Protein AF-A0A167L438-F1 (afdb_monomer_lite)

Radius of gyration: 15.55 Å; chains: 1; bounding box: 36×27×47 Å

Foldseek 3Di:
DAAEAELDPDQDDVVVVVVDDQVRYKYKAWADPPQQFDNCSPVVCVVVVPQKGKIWIFTDDNDGPPGDTPDIDIDGGQPQDADDPPDPDDRDRDDPPPPDDD

Structure (mmCIF, N/CA/C/O backbone):
data_AF-A0A167L438-F1
#
_entry.id   AF-A0A167L438-F1
#
loop_
_atom_site.group_PDB
_atom_site.id
_atom_site.type_symbol
_atom_site.label_atom_id
_atom_site.label_alt_id
_atom_site.label_comp_id
_atom_site.label_asym_id
_atom_site.label_entity_id
_atom_site.label_seq_id
_atom_site.pdbx_PDB_ins_code
_atom_site.Cartn_x
_atom_site.Cartn_y
_atom_site.Cartn_z
_atom_site.occupancy
_atom_site.B_iso_or_equiv
_atom_site.auth_seq_id
_atom_site.auth_comp_id
_atom_site.auth_asym_id
_atom_site.auth_atom_id
_atom_site.pdbx_PDB_model_num
ATOM 1 N N . ASN A 1 1 ? 0.322 -10.289 -18.299 1.00 82.44 1 ASN A N 1
ATOM 2 C CA . ASN A 1 1 ? 0.735 -10.649 -16.927 1.00 82.44 1 ASN A CA 1
ATOM 3 C C . ASN A 1 1 ? 0.575 -9.444 -16.017 1.00 82.44 1 ASN A C 1
ATOM 5 O O . ASN A 1 1 ? 0.845 -8.339 -16.468 1.00 82.44 1 ASN A O 1
ATOM 9 N N . LEU A 1 2 ? 0.089 -9.648 -14.794 1.00 91.44 2 LEU A N 1
ATOM 10 C CA . LEU A 1 2 ? -0.130 -8.620 -13.770 1.00 91.44 2 LEU A CA 1
ATOM 11 C C . LEU A 1 2 ? 0.746 -8.966 -12.559 1.00 91.44 2 LEU A C 1
ATOM 13 O O . LEU A 1 2 ? 0.796 -10.132 -12.174 1.00 91.44 2 LEU A O 1
ATOM 17 N N . LEU A 1 3 ? 1.430 -7.977 -11.989 1.00 93.00 3 LEU A N 1
ATOM 18 C CA . LEU A 1 3 ? 2.156 -8.101 -10.730 1.00 93.00 3 LEU A CA 1
ATOM 19 C C . LEU A 1 3 ? 1.285 -7.529 -9.612 1.00 93.00 3 LEU A C 1
ATOM 21 O O . LEU A 1 3 ? 0.943 -6.349 -9.653 1.00 93.00 3 LEU A O 1
ATOM 25 N N . VAL A 1 4 ? 0.941 -8.354 -8.625 1.00 91.50 4 VAL A N 1
ATOM 26 C CA . VAL A 1 4 ? 0.202 -7.932 -7.428 1.00 91.50 4 VAL A CA 1
ATOM 27 C C . VAL A 1 4 ? 1.056 -8.222 -6.204 1.00 91.50 4 VAL A C 1
ATOM 29 O O . VAL A 1 4 ? 1.561 -9.331 -6.038 1.00 91.50 4 VAL A O 1
ATOM 32 N N . VAL A 1 5 ? 1.219 -7.211 -5.361 1.00 89.69 5 VAL A N 1
ATOM 33 C CA . VAL A 1 5 ? 1.997 -7.247 -4.126 1.00 89.69 5 VAL A CA 1
ATOM 34 C C . VAL A 1 5 ? 1.041 -6.991 -2.970 1.00 89.69 5 VAL A C 1
ATOM 36 O O . VAL A 1 5 ? 0.245 -6.061 -3.023 1.00 89.69 5 VAL A O 1
ATOM 39 N N . ALA A 1 6 ? 1.087 -7.821 -1.935 1.00 86.62 6 ALA A N 1
ATOM 40 C CA . ALA A 1 6 ? 0.281 -7.645 -0.732 1.00 86.62 6 ALA A CA 1
ATOM 41 C C . ALA A 1 6 ? 1.106 -8.102 0.470 1.00 86.62 6 ALA A C 1
ATOM 43 O O . ALA A 1 6 ? 1.590 -9.234 0.483 1.00 86.62 6 ALA A O 1
ATOM 44 N N . SER A 1 7 ? 1.308 -7.214 1.448 1.00 75.88 7 SER A N 1
ATOM 45 C CA . SER A 1 7 ? 2.093 -7.501 2.662 1.00 75.88 7 SER A CA 1
ATOM 46 C C . SER A 1 7 ? 3.464 -8.140 2.378 1.00 75.88 7 SER A C 1
ATOM 48 O O . SER A 1 7 ? 3.909 -9.050 3.078 1.00 75.88 7 SER A O 1
ATOM 50 N N . PHE A 1 8 ? 4.150 -7.668 1.334 1.00 78.81 8 PHE A N 1
ATOM 51 C CA . PHE A 1 8 ? 5.460 -8.180 0.950 1.00 78.81 8 PHE A CA 1
ATOM 52 C C . PHE A 1 8 ? 6.558 -7.382 1.656 1.00 78.81 8 PHE A C 1
ATOM 54 O O . PHE A 1 8 ? 6.890 -6.268 1.264 1.00 78.81 8 PHE A O 1
ATOM 61 N N . GLY A 1 9 ? 7.135 -7.950 2.715 1.00 73.31 9 GLY A N 1
ATOM 62 C CA . GLY A 1 9 ? 8.123 -7.277 3.571 1.00 73.31 9 GLY A CA 1
ATOM 63 C C . GLY A 1 9 ? 9.516 -7.076 2.958 1.00 73.31 9 GLY A C 1
ATOM 64 O O . GLY A 1 9 ? 10.488 -6.955 3.699 1.00 73.31 9 GLY A O 1
ATOM 65 N N . LYS A 1 10 ? 9.657 -7.104 1.628 1.00 79.88 10 LYS A N 1
ATOM 66 C CA . LYS A 1 10 ? 10.936 -6.932 0.925 1.00 79.88 10 LYS A CA 1
ATOM 67 C C . LYS A 1 10 ? 10.774 -5.973 -0.247 1.00 79.88 10 LYS A C 1
ATOM 69 O O . LYS A 1 10 ? 9.739 -5.946 -0.902 1.00 79.88 10 LYS A O 1
ATOM 74 N N . ILE A 1 11 ? 11.832 -5.229 -0.553 1.00 83.56 11 ILE A N 1
ATOM 75 C CA . ILE A 1 11 ? 11.884 -4.418 -1.772 1.00 83.56 11 ILE A CA 1
ATOM 76 C C . ILE A 1 11 ? 11.971 -5.363 -2.975 1.00 83.56 11 ILE A C 1
ATOM 78 O O . ILE A 1 11 ? 12.786 -6.288 -2.991 1.00 83.56 11 ILE A O 1
ATOM 82 N N . LEU A 1 12 ? 11.120 -5.143 -3.978 1.00 86.19 12 LEU A N 1
ATOM 83 C CA . LEU A 1 12 ? 11.146 -5.929 -5.206 1.00 86.19 12 LEU A CA 1
ATOM 84 C C . LEU A 1 12 ? 12.385 -5.578 -6.044 1.00 86.19 12 LEU A C 1
ATOM 86 O O . LEU A 1 12 ? 12.646 -4.394 -6.266 1.00 86.19 12 LEU A O 1
ATOM 90 N N . PRO A 1 13 ? 13.135 -6.575 -6.552 1.00 89.25 13 PRO A N 1
ATOM 91 C CA . PRO A 1 13 ? 14.264 -6.314 -7.435 1.00 89.25 13 PRO A CA 1
ATOM 92 C C . PRO A 1 13 ? 13.818 -5.571 -8.706 1.00 89.25 13 PRO A C 1
ATOM 94 O O . PRO A 1 13 ? 12.816 -5.972 -9.308 1.00 89.25 13 PRO A O 1
ATOM 97 N N . PRO A 1 14 ? 14.573 -4.566 -9.188 1.00 88.56 14 PRO A N 1
ATOM 98 C CA . PRO A 1 14 ? 14.246 -3.850 -10.424 1.00 88.56 14 PRO A CA 1
ATOM 99 C C . PRO A 1 14 ? 14.038 -4.787 -11.620 1.00 88.56 14 PRO A C 1
ATOM 101 O O . PRO A 1 14 ? 13.027 -4.698 -12.304 1.00 88.56 14 PRO A O 1
ATOM 104 N N . ALA A 1 15 ? 14.898 -5.801 -11.766 1.00 91.31 15 ALA A N 1
ATOM 105 C CA . ALA A 1 15 ? 14.804 -6.794 -12.837 1.00 91.31 15 ALA A CA 1
ATOM 106 C C . ALA A 1 15 ? 13.500 -7.618 -12.834 1.00 91.31 15 ALA A C 1
ATOM 108 O O . ALA A 1 15 ? 13.158 -8.226 -13.848 1.00 91.31 15 ALA A O 1
ATOM 109 N N . LEU A 1 16 ? 12.786 -7.688 -11.704 1.00 89.75 16 LEU A N 1
ATOM 110 C CA . LEU A 1 16 ? 11.446 -8.270 -11.641 1.00 89.75 16 LEU A CA 1
ATOM 111 C C . LEU A 1 16 ? 10.391 -7.243 -12.060 1.00 89.75 16 LEU A C 1
ATOM 113 O O . LEU A 1 16 ? 9.508 -7.582 -12.842 1.00 89.75 16 LEU A O 1
ATOM 117 N N . LEU A 1 17 ? 10.491 -6.005 -11.564 1.00 89.00 17 LEU A N 1
ATOM 118 C CA . LEU A 1 17 ? 9.572 -4.914 -11.904 1.00 89.00 17 LEU A CA 1
ATOM 119 C C . LEU A 1 17 ? 9.583 -4.595 -13.402 1.00 89.00 17 LEU A C 1
ATOM 121 O O . LEU A 1 17 ? 8.521 -4.336 -13.962 1.00 89.00 17 LEU A O 1
ATOM 125 N N . ASP A 1 18 ? 10.747 -4.676 -14.045 1.00 90.62 18 ASP A N 1
ATOM 126 C CA . ASP A 1 18 ? 10.936 -4.385 -15.471 1.00 90.62 18 ASP A CA 1
ATOM 127 C C . ASP A 1 18 ? 10.265 -5.422 -16.388 1.00 90.62 18 ASP A C 1
ATOM 129 O O . ASP A 1 18 ? 10.034 -5.163 -17.567 1.00 90.62 18 ASP A O 1
ATOM 133 N N . ARG A 1 19 ? 9.876 -6.590 -15.853 1.00 94.12 19 ARG A N 1
ATOM 134 C CA . ARG A 1 19 ? 9.106 -7.602 -16.601 1.00 94.12 19 ARG A CA 1
ATOM 135 C C . ARG A 1 19 ? 7.634 -7.228 -16.774 1.00 94.12 19 ARG A C 1
ATOM 137 O O . ARG A 1 19 ? 6.913 -7.916 -17.498 1.00 94.12 19 ARG A O 1
ATOM 144 N N . PHE A 1 20 ? 7.166 -6.184 -16.092 1.00 93.56 20 PHE A N 1
ATOM 145 C CA . PHE A 1 20 ? 5.771 -5.763 -16.086 1.00 93.56 20 PHE A CA 1
ATOM 146 C C . PHE A 1 20 ? 5.672 -4.281 -16.442 1.00 93.56 20 PHE A C 1
ATOM 148 O O . PHE A 1 20 ? 6.369 -3.441 -15.876 1.00 93.56 20 PHE A O 1
ATOM 155 N N . ALA A 1 21 ? 4.758 -3.946 -17.355 1.00 92.25 21 ALA A N 1
ATOM 156 C CA . ALA A 1 21 ? 4.456 -2.552 -17.665 1.00 92.25 21 ALA A CA 1
ATOM 157 C C . ALA A 1 21 ? 4.002 -1.798 -16.394 1.00 92.25 21 ALA A C 1
ATOM 159 O O . ALA A 1 21 ? 3.334 -2.409 -15.556 1.00 92.25 21 ALA A O 1
ATOM 160 N N . PRO A 1 22 ? 4.310 -0.493 -16.238 1.00 88.56 22 PRO A N 1
ATOM 161 C CA . PRO A 1 22 ? 3.970 0.274 -15.035 1.00 88.56 22 PRO A CA 1
ATOM 162 C C . PRO A 1 22 ? 2.497 0.189 -14.616 1.00 88.56 22 PRO A C 1
ATOM 164 O O . PRO A 1 22 ? 2.202 -0.021 -13.444 1.00 88.56 22 PRO A O 1
ATOM 167 N N . ASN A 1 23 ? 1.577 0.212 -15.584 1.00 91.62 23 ASN A N 1
ATOM 168 C CA . ASN A 1 23 ? 0.133 0.042 -15.383 1.00 91.62 23 ASN A CA 1
ATOM 169 C C . ASN A 1 23 ? -0.308 -1.418 -15.131 1.00 91.62 23 ASN A C 1
ATOM 171 O O . ASN A 1 23 ? -1.488 -1.746 -15.224 1.00 91.62 23 ASN A O 1
ATOM 175 N N . ARG A 1 24 ? 0.627 -2.331 -14.866 1.00 93.44 24 ARG A N 1
ATOM 176 C CA . ARG A 1 24 ? 0.364 -3.739 -14.531 1.00 93.44 24 ARG A CA 1
ATOM 177 C C . ARG A 1 24 ? 1.087 -4.158 -13.256 1.00 93.44 24 ARG A C 1
ATOM 179 O O . ARG A 1 24 ? 1.395 -5.340 -13.094 1.00 93.44 24 ARG A O 1
ATOM 186 N N . ARG A 1 25 ? 1.373 -3.209 -12.365 1.00 93.88 25 ARG A N 1
ATOM 187 C CA . ARG A 1 25 ? 2.011 -3.461 -11.071 1.00 93.88 25 ARG A CA 1
ATOM 188 C C . ARG A 1 25 ? 1.194 -2.794 -9.974 1.00 93.88 25 ARG A C 1
ATOM 190 O O . ARG A 1 25 ? 1.115 -1.571 -9.941 1.00 93.88 25 ARG A O 1
ATOM 197 N N . LEU A 1 26 ? 0.613 -3.597 -9.092 1.00 93.62 26 LEU A N 1
ATOM 198 C CA . LEU A 1 26 ? -0.270 -3.146 -8.021 1.00 93.62 26 LEU A CA 1
ATOM 199 C C . LEU A 1 26 ? 0.266 -3.564 -6.657 1.00 93.62 26 LEU A C 1
ATOM 201 O O . LEU A 1 26 ? 0.749 -4.685 -6.500 1.00 93.62 26 LEU A O 1
ATOM 205 N N . ASN A 1 27 ? 0.139 -2.679 -5.676 1.00 92.00 27 ASN A N 1
ATOM 206 C CA . ASN A 1 27 ? 0.358 -2.967 -4.268 1.00 92.00 27 ASN A CA 1
ATOM 207 C C . ASN A 1 27 ? -0.945 -2.763 -3.489 1.00 92.00 27 ASN A C 1
ATOM 209 O O . ASN A 1 27 ? -1.632 -1.755 -3.660 1.00 92.00 27 ASN A O 1
ATOM 213 N N . VAL A 1 28 ? -1.266 -3.728 -2.633 1.00 91.06 28 VAL A N 1
ATOM 214 C CA . VAL A 1 28 ? -2.365 -3.664 -1.673 1.00 91.06 28 VAL A CA 1
ATOM 215 C C . VAL A 1 28 ? -1.797 -3.129 -0.366 1.00 91.06 28 VAL A C 1
ATOM 217 O O . VAL A 1 28 ? -1.068 -3.831 0.338 1.00 91.06 28 VAL A O 1
ATOM 220 N N . HIS A 1 29 ? -2.133 -1.885 -0.045 1.00 90.00 29 HIS A N 1
ATOM 221 C CA . HIS A 1 29 ? -1.685 -1.214 1.166 1.00 90.00 29 HIS A CA 1
ATOM 222 C C . HIS A 1 29 ? -2.806 -1.207 2.216 1.00 90.00 29 HIS A C 1
ATOM 224 O O . HIS A 1 29 ? -3.873 -0.652 1.942 1.00 90.00 29 HIS A O 1
ATOM 230 N N . PRO A 1 30 ? -2.623 -1.806 3.409 1.00 88.56 30 PRO A N 1
ATOM 231 C CA . PRO A 1 30 ? -3.681 -1.930 4.413 1.00 88.56 30 PRO A CA 1
ATOM 232 C C . PRO A 1 30 ? -3.874 -0.658 5.261 1.00 88.56 30 PRO A C 1
ATOM 234 O O . PRO A 1 30 ? -3.894 -0.708 6.491 1.00 88.56 30 PRO A O 1
ATOM 237 N N . SER A 1 31 ? -4.008 0.491 4.596 1.00 88.62 31 SER A N 1
ATOM 238 C CA . SER A 1 31 ? -4.514 1.737 5.175 1.00 88.62 31 SER A CA 1
ATOM 239 C C . SER A 1 31 ? -5.183 2.614 4.115 1.00 88.62 31 SER A C 1
ATOM 241 O O . SER A 1 31 ? -5.031 2.395 2.913 1.00 88.62 31 SER A O 1
ATOM 243 N N . LEU A 1 32 ? -5.905 3.644 4.566 1.00 90.88 32 LEU A N 1
ATOM 244 C CA . LEU A 1 32 ? -6.446 4.700 3.711 1.00 90.88 32 LEU A CA 1
ATOM 245 C C . LEU A 1 32 ? -5.365 5.741 3.406 1.00 90.88 32 LEU A C 1
ATOM 247 O O . LEU A 1 32 ? -5.257 6.757 4.085 1.00 90.88 32 LEU A O 1
ATOM 251 N N . LEU A 1 33 ? -4.553 5.502 2.379 1.00 91.00 33 LEU A N 1
ATOM 252 C CA . LEU A 1 33 ? -3.517 6.455 1.978 1.00 91.00 33 LEU A CA 1
ATOM 253 C C . LEU A 1 33 ? -4.084 7.870 1.725 1.00 91.00 33 LEU A C 1
ATOM 255 O O . LEU A 1 33 ? -5.182 7.993 1.185 1.00 91.00 33 LEU A O 1
ATOM 259 N N . PRO A 1 34 ? -3.348 8.942 2.086 1.00 91.75 34 PRO A N 1
ATOM 260 C CA . PRO A 1 34 ? -1.964 8.950 2.573 1.00 91.75 34 PRO A CA 1
ATOM 261 C C . PRO A 1 34 ? -1.783 8.596 4.062 1.00 91.75 34 PRO A C 1
ATOM 263 O O . PRO A 1 34 ? -0.642 8.596 4.527 1.00 91.75 34 PRO A O 1
ATOM 266 N N . HIS A 1 35 ? -2.855 8.291 4.804 1.00 89.12 35 HIS A N 1
ATOM 267 C CA . HIS A 1 35 ? -2.782 7.895 6.216 1.00 89.12 35 HIS A CA 1
ATOM 268 C C . HIS A 1 35 ? -1.992 6.589 6.378 1.00 89.12 35 HIS A C 1
ATOM 270 O O . HIS A 1 35 ? -2.195 5.643 5.619 1.00 89.12 35 HIS A O 1
ATOM 276 N N . LEU A 1 36 ? -1.098 6.527 7.369 1.00 87.69 36 LEU A N 1
ATOM 277 C CA . LEU A 1 36 ? -0.313 5.335 7.743 1.00 87.69 36 LEU A CA 1
ATOM 278 C C . LEU A 1 36 ? 0.445 4.656 6.580 1.00 87.69 36 LEU A C 1
ATOM 280 O O . LEU A 1 36 ? 0.269 3.468 6.314 1.00 87.69 36 LEU A O 1
ATOM 284 N N . ARG A 1 37 ? 1.315 5.388 5.873 1.00 88.06 37 ARG A N 1
ATOM 285 C CA . ARG A 1 37 ? 2.275 4.774 4.929 1.00 88.06 37 ARG A CA 1
ATOM 286 C C . ARG A 1 37 ? 3.312 3.913 5.656 1.00 88.06 37 ARG A C 1
ATOM 288 O O . ARG A 1 37 ? 3.642 4.175 6.812 1.00 88.06 37 ARG A O 1
ATOM 295 N N . GLY A 1 38 ? 3.906 2.963 4.938 1.00 85.06 38 GLY A N 1
ATOM 296 C CA . GLY A 1 38 ? 5.040 2.188 5.421 1.00 85.06 38 GLY A CA 1
ATOM 297 C C . GLY A 1 38 ? 4.673 0.774 5.876 1.00 85.06 38 GLY A C 1
ATOM 298 O O . GLY A 1 38 ? 3.600 0.265 5.570 1.00 85.06 38 GLY A O 1
ATOM 299 N N . PRO A 1 39 ? 5.578 0.100 6.600 1.00 83.12 39 PRO A N 1
ATOM 300 C CA . PRO A 1 39 ? 5.573 -1.360 6.697 1.00 83.12 39 PRO A CA 1
ATOM 301 C C . PRO A 1 39 ? 4.535 -1.947 7.664 1.00 83.12 39 PRO A C 1
ATOM 303 O O . PRO A 1 39 ? 4.256 -3.142 7.586 1.00 83.12 39 PRO A O 1
ATOM 306 N N . SER A 1 40 ? 3.978 -1.138 8.572 1.00 86.56 40 SER A N 1
ATOM 307 C CA . SER A 1 40 ? 3.171 -1.628 9.702 1.00 86.56 40 SER A CA 1
ATOM 308 C C . SER A 1 40 ? 1.867 -0.842 9.933 1.00 86.56 40 SER A C 1
ATOM 310 O O . SER A 1 40 ? 1.568 -0.493 11.077 1.00 86.56 40 SER A O 1
ATOM 312 N N . PRO A 1 41 ? 1.066 -0.542 8.891 1.00 87.81 41 PRO A N 1
ATOM 313 C CA . PRO A 1 41 ? -0.104 0.331 9.017 1.00 87.81 41 PRO A CA 1
ATOM 314 C C . PRO A 1 41 ? -1.143 -0.206 10.005 1.00 87.81 41 PRO A C 1
ATOM 316 O O . PRO A 1 41 ? -1.724 0.558 10.764 1.00 87.81 41 PRO A O 1
ATOM 319 N N . ILE A 1 42 ? -1.333 -1.525 10.052 1.00 84.69 42 ILE A N 1
ATOM 320 C CA . ILE A 1 42 ? -2.284 -2.176 10.959 1.00 84.69 42 ILE A CA 1
ATOM 321 C C . ILE A 1 42 ? -1.866 -1.987 12.420 1.00 84.69 42 ILE A C 1
ATOM 323 O O . ILE A 1 42 ? -2.678 -1.616 13.265 1.00 84.69 42 ILE A O 1
ATOM 327 N N . GLN A 1 43 ? -0.596 -2.248 12.726 1.00 85.56 43 GLN A N 1
ATOM 328 C CA . GLN A 1 43 ? -0.061 -2.118 14.077 1.00 85.56 43 GLN A CA 1
ATOM 329 C C . GLN A 1 43 ? -0.105 -0.659 14.528 1.00 85.56 43 GLN A C 1
ATOM 331 O O . GLN A 1 43 ? -0.477 -0.390 15.667 1.00 85.56 43 GLN A O 1
ATOM 336 N N . THR A 1 44 ? 0.224 0.276 13.633 1.00 87.75 44 THR A N 1
ATOM 337 C CA . THR A 1 44 ? 0.157 1.709 13.927 1.00 87.75 44 THR A CA 1
ATOM 338 C C . THR A 1 44 ? -1.280 2.180 14.144 1.00 87.75 44 THR A C 1
ATOM 340 O O . THR A 1 44 ? -1.518 2.896 15.110 1.00 87.75 44 THR A O 1
ATOM 343 N N . ALA A 1 45 ? -2.244 1.730 13.333 1.00 86.81 45 ALA A N 1
ATOM 344 C CA . ALA A 1 45 ? -3.663 2.038 13.529 1.00 86.81 45 ALA A CA 1
ATOM 345 C C . ALA A 1 45 ? -4.145 1.591 14.919 1.00 86.81 45 ALA A C 1
ATOM 347 O O . ALA A 1 45 ? -4.764 2.358 15.650 1.00 86.81 45 ALA A O 1
ATOM 348 N N . ILE A 1 46 ? -3.788 0.370 15.331 1.00 85.19 46 ILE A N 1
ATOM 349 C CA . ILE A 1 46 ? -4.138 -0.158 16.658 1.00 85.19 46 ILE A CA 1
ATOM 350 C C . ILE A 1 46 ? -3.467 0.636 17.775 1.00 85.19 46 ILE A C 1
ATOM 352 O O . ILE A 1 46 ? -4.115 0.951 18.769 1.00 85.19 46 ILE A O 1
ATOM 356 N N . TYR A 1 47 ? -2.181 0.955 17.620 1.00 86.31 47 TYR A N 1
ATOM 357 C CA . TYR A 1 47 ? -1.431 1.732 18.603 1.00 86.31 47 TYR A CA 1
ATOM 358 C C . TYR A 1 47 ? -2.021 3.135 18.798 1.00 86.31 47 TYR A C 1
ATOM 360 O O . TYR A 1 47 ? -2.126 3.604 19.928 1.00 86.31 47 TYR A O 1
ATOM 368 N N . ASN A 1 48 ? -2.457 3.773 17.711 1.00 89.00 48 ASN A N 1
ATOM 369 C CA . ASN A 1 48 ? -3.097 5.087 17.742 1.00 89.00 48 ASN A CA 1
ATOM 370 C C . ASN A 1 48 ? -4.541 5.045 18.268 1.00 89.00 48 ASN A C 1
ATOM 372 O O . ASN A 1 48 ? -5.104 6.091 18.584 1.00 89.00 48 ASN A O 1
ATOM 376 N N . GLY A 1 49 ? -5.144 3.856 18.368 1.00 84.88 49 GLY A N 1
ATOM 377 C CA . GLY A 1 49 ? -6.558 3.706 18.702 1.00 84.88 49 GLY A CA 1
ATOM 378 C C . GLY A 1 49 ? -7.490 4.103 17.554 1.00 84.88 49 GLY A C 1
ATOM 379 O O . GLY A 1 49 ? -8.625 4.506 17.808 1.00 84.88 49 GLY A O 1
ATOM 380 N N . ASP A 1 50 ? -7.027 3.996 16.304 1.00 85.19 50 ASP A N 1
ATOM 381 C CA . ASP A 1 50 ? -7.823 4.316 15.123 1.00 85.19 50 ASP A CA 1
ATOM 382 C C . ASP A 1 50 ? -9.074 3.424 15.084 1.00 85.19 50 ASP A C 1
ATOM 384 O O . ASP A 1 50 ? -9.014 2.193 15.156 1.00 85.19 50 ASP A O 1
ATOM 388 N N . THR A 1 51 ? -10.239 4.057 14.965 1.00 77.62 51 THR A N 1
ATOM 389 C CA . THR A 1 51 ? -11.541 3.371 14.902 1.00 77.62 51 THR A CA 1
ATOM 390 C C . THR A 1 51 ? -11.968 3.055 13.470 1.00 77.62 51 THR A C 1
ATOM 392 O O . THR A 1 51 ? -12.877 2.251 13.243 1.00 77.62 51 THR A O 1
ATOM 395 N N . GLU A 1 52 ? -11.271 3.647 12.503 1.00 78.88 52 GLU A N 1
ATOM 396 C CA . GLU A 1 52 ? -11.489 3.489 11.076 1.00 78.88 52 GLU A CA 1
ATOM 397 C C . GLU A 1 52 ? -10.222 2.945 10.424 1.00 78.88 52 GLU A C 1
ATOM 399 O O . GLU A 1 52 ? -9.117 3.414 10.688 1.00 78.88 52 GLU A O 1
ATOM 404 N N . ILE A 1 53 ? -10.388 1.965 9.542 1.00 83.62 53 ILE A N 1
ATOM 405 C CA . ILE A 1 53 ? -9.307 1.438 8.713 1.00 83.62 53 ILE A CA 1
ATOM 406 C C . ILE A 1 53 ? -9.777 1.365 7.268 1.00 83.62 53 ILE A C 1
ATOM 408 O O . ILE A 1 53 ? -10.941 1.587 6.942 1.00 83.62 53 ILE A O 1
ATOM 412 N N . GLY A 1 54 ? -8.867 1.038 6.369 1.00 88.12 54 GLY A N 1
ATOM 413 C CA . GLY A 1 54 ? -9.221 0.796 4.986 1.00 88.12 54 GLY A CA 1
ATOM 414 C C . GLY A 1 54 ? -8.091 0.134 4.241 1.00 88.12 54 GLY A C 1
ATOM 415 O O . GLY A 1 54 ? -7.057 -0.203 4.819 1.00 88.12 54 GLY A O 1
ATOM 416 N N . VAL A 1 55 ? -8.312 -0.056 2.953 1.00 90.44 55 VAL A N 1
ATOM 417 C CA . VAL A 1 55 ? -7.328 -0.616 2.038 1.00 90.44 55 VAL A CA 1
ATOM 418 C C . VAL A 1 55 ? -7.209 0.316 0.847 1.00 90.44 55 VAL A C 1
ATOM 420 O O . VAL A 1 55 ? -8.215 0.753 0.294 1.00 90.44 55 VAL A O 1
ATOM 423 N N . SER A 1 56 ? -5.978 0.587 0.437 1.00 92.69 56 SER A N 1
ATOM 424 C CA . SER A 1 56 ? -5.646 1.290 -0.794 1.00 92.69 56 SER A CA 1
ATOM 425 C C . SER A 1 56 ? -5.022 0.326 -1.794 1.00 92.69 56 SER A C 1
ATOM 427 O O . SER A 1 56 ? -4.116 -0.434 -1.455 1.00 92.69 56 SER A O 1
ATOM 429 N N . ILE A 1 57 ? -5.453 0.407 -3.048 1.00 94.38 57 ILE A N 1
ATOM 430 C CA . ILE A 1 57 ? -4.740 -0.165 -4.188 1.00 94.38 57 ILE A CA 1
ATOM 431 C C . ILE A 1 57 ? -3.910 0.947 -4.811 1.00 94.38 57 ILE A C 1
ATOM 433 O O . ILE A 1 57 ? -4.458 1.982 -5.194 1.00 94.38 57 ILE A O 1
ATOM 437 N N . ILE A 1 58 ? -2.602 0.735 -4.911 1.00 94.00 58 ILE A N 1
ATOM 438 C CA . ILE A 1 58 ? -1.678 1.700 -5.510 1.00 94.00 58 ILE A CA 1
ATOM 439 C C . ILE A 1 58 ? -0.823 1.072 -6.601 1.00 94.00 58 ILE A C 1
ATOM 441 O O . ILE A 1 58 ? -0.585 -0.136 -6.600 1.00 94.00 58 ILE A O 1
ATOM 445 N N . GLY A 1 59 ? -0.298 1.907 -7.492 1.00 93.25 59 GLY A N 1
ATOM 446 C CA . GLY A 1 59 ? 0.777 1.503 -8.394 1.00 93.25 59 GLY A CA 1
ATOM 447 C C . GLY A 1 59 ? 2.059 1.137 -7.633 1.00 93.25 59 GLY A C 1
ATOM 448 O O . GLY A 1 59 ? 2.397 1.753 -6.621 1.00 93.25 59 GLY A O 1
ATOM 449 N N . VAL A 1 60 ? 2.803 0.141 -8.120 1.00 90.94 60 VAL A N 1
ATOM 450 C CA . VAL A 1 60 ? 4.159 -0.124 -7.607 1.00 90.94 60 VAL A CA 1
ATOM 451 C C . VAL A 1 60 ? 5.145 0.839 -8.262 1.00 90.94 60 VAL A C 1
ATOM 453 O O . VAL A 1 60 ? 5.351 0.797 -9.480 1.00 90.94 60 VAL A O 1
ATOM 456 N N . GLU A 1 61 ? 5.793 1.642 -7.422 1.00 85.75 61 GLU A N 1
ATOM 457 C CA . GLU A 1 61 ? 6.851 2.584 -7.784 1.00 85.75 61 GLU A CA 1
ATOM 458 C C . GLU A 1 61 ? 8.188 2.223 -7.129 1.00 85.75 61 GLU A C 1
ATOM 460 O O . GLU A 1 61 ? 8.268 1.358 -6.256 1.00 85.75 61 GLU A O 1
ATOM 465 N N . LYS A 1 62 ? 9.267 2.900 -7.547 1.00 79.38 62 LYS A N 1
ATOM 466 C CA . LYS A 1 62 ? 10.604 2.720 -6.943 1.00 79.38 62 LYS A CA 1
ATOM 467 C C . LYS A 1 62 ? 10.621 3.065 -5.454 1.00 79.38 62 LYS A C 1
ATOM 469 O O . LYS A 1 62 ? 11.350 2.444 -4.684 1.00 79.38 62 LYS A O 1
ATOM 474 N N . LYS A 1 63 ? 9.848 4.078 -5.061 1.00 81.25 63 LYS A N 1
ATOM 475 C CA . LYS A 1 63 ? 9.665 4.453 -3.662 1.00 81.25 63 LYS A CA 1
ATOM 476 C C . LYS A 1 63 ? 8.473 3.671 -3.1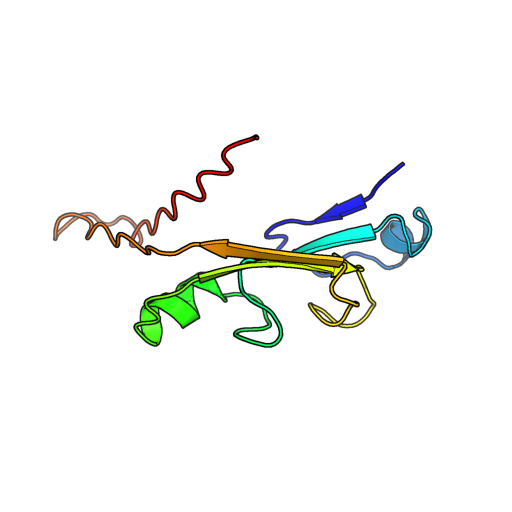03 1.00 81.25 63 LYS A C 1
ATOM 478 O O . LYS A 1 63 ? 7.409 3.606 -3.714 1.00 81.25 63 LYS A O 1
ATOM 483 N N . VAL A 1 64 ? 8.692 3.044 -1.948 1.00 81.25 64 VAL A N 1
ATOM 484 C CA . VAL A 1 64 ? 7.689 2.208 -1.275 1.00 81.25 64 VAL A CA 1
ATOM 485 C C . VAL A 1 64 ? 6.466 3.047 -0.924 1.00 81.25 64 VAL A C 1
ATOM 487 O O . VAL A 1 64 ? 6.599 4.191 -0.484 1.00 81.25 64 VAL A O 1
ATOM 490 N N . ASP A 1 65 ? 5.289 2.465 -1.152 1.00 80.44 65 ASP A N 1
ATOM 491 C CA . ASP A 1 65 ? 3.981 3.062 -0.902 1.00 80.44 65 ASP A CA 1
ATOM 492 C C . ASP A 1 65 ? 3.849 4.493 -1.426 1.00 80.44 65 ASP A C 1
ATOM 494 O O . ASP A 1 65 ? 3.315 5.347 -0.727 1.00 80.44 65 ASP A O 1
ATOM 498 N N . SER A 1 66 ? 4.368 4.800 -2.619 1.00 84.75 66 SER A N 1
ATOM 499 C CA . SER A 1 66 ? 4.294 6.152 -3.195 1.00 84.75 66 SER A CA 1
ATOM 500 C C . SER A 1 66 ? 3.633 6.223 -4.564 1.00 84.75 66 SER A C 1
ATOM 502 O O . SER A 1 66 ? 3.630 7.298 -5.155 1.00 84.75 66 SER A O 1
ATOM 504 N N . GLY A 1 67 ? 3.147 5.102 -5.095 1.00 88.19 67 GLY A N 1
ATOM 505 C CA . GLY A 1 67 ? 2.421 5.113 -6.357 1.00 88.19 67 GLY A CA 1
ATOM 506 C C . GLY A 1 67 ? 1.051 5.764 -6.224 1.00 88.19 67 GLY A C 1
ATOM 507 O O . GLY A 1 67 ? 0.516 5.916 -5.118 1.00 88.19 67 GLY A O 1
ATOM 508 N N . ASP A 1 68 ? 0.490 6.120 -7.375 1.00 92.31 68 ASP A N 1
ATOM 509 C CA . ASP A 1 68 ? -0.846 6.694 -7.465 1.00 92.31 68 ASP A CA 1
ATOM 510 C C . ASP A 1 68 ? -1.889 5.739 -6.894 1.00 92.31 68 ASP A C 1
ATOM 512 O O . ASP A 1 68 ? -1.773 4.516 -7.017 1.00 92.31 68 ASP A O 1
ATOM 516 N N . ILE A 1 69 ? -2.918 6.313 -6.278 1.00 94.44 69 ILE A N 1
ATOM 517 C CA . ILE A 1 69 ? -4.042 5.570 -5.719 1.00 94.44 69 ILE A CA 1
ATOM 518 C C . ILE A 1 69 ? -5.017 5.249 -6.844 1.00 94.44 69 ILE A C 1
ATOM 520 O O . ILE A 1 69 ? -5.515 6.143 -7.520 1.00 94.44 69 ILE A O 1
ATOM 524 N N . TRP A 1 70 ? -5.287 3.962 -7.034 1.00 94.38 70 TRP A N 1
ATOM 525 C CA . TRP A 1 70 ? -6.200 3.467 -8.062 1.00 94.38 70 TRP A CA 1
ATOM 526 C C . TRP A 1 70 ? -7.593 3.223 -7.494 1.00 94.38 70 TRP A C 1
ATOM 528 O O . TRP A 1 70 ? -8.591 3.472 -8.161 1.00 94.38 70 TRP A O 1
ATOM 538 N N . ALA A 1 71 ? -7.654 2.724 -6.261 1.00 93.81 71 ALA A N 1
ATOM 539 C CA . ALA A 1 71 ? -8.892 2.492 -5.537 1.00 93.81 71 ALA A CA 1
ATOM 540 C C . ALA A 1 71 ? -8.631 2.558 -4.033 1.00 93.81 71 ALA A C 1
ATOM 542 O O . ALA A 1 71 ? -7.527 2.248 -3.573 1.00 93.81 71 ALA A O 1
ATOM 543 N N . GLN A 1 72 ? -9.650 2.926 -3.265 1.00 93.38 72 GLN A N 1
ATOM 544 C CA . GLN A 1 72 ? -9.642 2.810 -1.813 1.00 93.38 72 GLN A CA 1
ATOM 545 C C . GLN A 1 72 ? -10.989 2.299 -1.350 1.00 93.38 72 GLN A C 1
ATOM 547 O O . GLN A 1 72 ? -12.012 2.706 -1.889 1.00 93.38 72 GLN A O 1
ATOM 552 N N . GLU A 1 73 ? -10.965 1.462 -0.323 1.00 91.00 73 GLU A N 1
ATOM 553 C CA . GLU A 1 73 ? -12.169 1.006 0.354 1.00 91.00 73 GLU A CA 1
ATOM 554 C C . GLU A 1 73 ? -12.017 1.237 1.854 1.00 91.00 73 GLU A C 1
ATOM 556 O O . GLU A 1 73 ? -11.013 0.84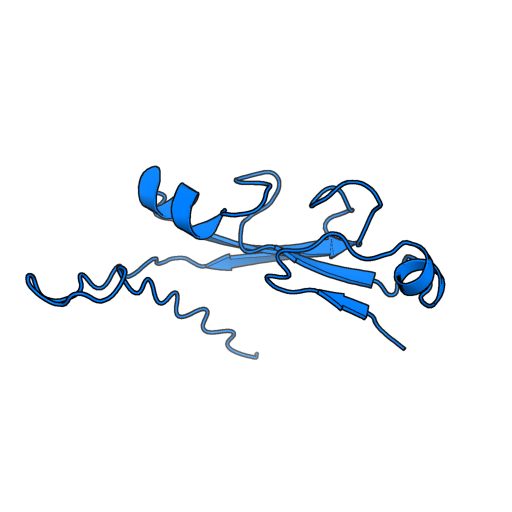4 2.462 1.00 91.00 73 GLU A O 1
ATOM 561 N N . LYS A 1 74 ? -13.009 1.898 2.450 1.00 87.94 74 LYS A N 1
ATOM 562 C CA . LYS A 1 74 ? -13.050 2.181 3.884 1.00 87.94 74 LYS A CA 1
ATOM 563 C C . LYS A 1 74 ? -13.793 1.056 4.593 1.00 87.94 74 LYS A C 1
ATOM 565 O O . LYS A 1 74 ? -14.950 0.788 4.303 1.00 87.94 74 LYS A O 1
ATOM 570 N N . TYR A 1 75 ? -13.153 0.461 5.593 1.00 80.25 75 TYR A N 1
ATOM 571 C CA . TYR A 1 75 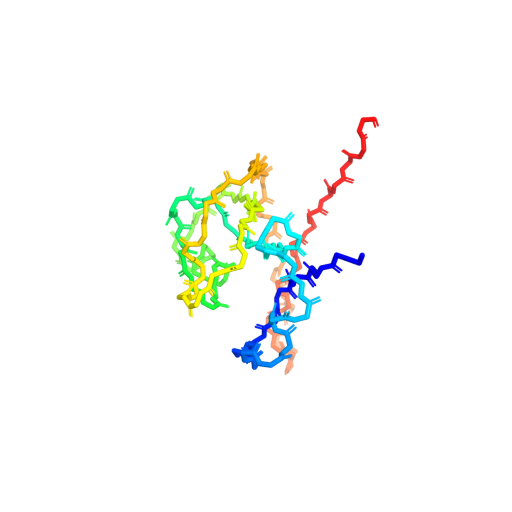? -13.773 -0.534 6.460 1.00 80.25 75 TYR A CA 1
ATOM 572 C C . TYR A 1 75 ? -13.984 0.049 7.856 1.00 80.25 75 TYR A C 1
ATOM 574 O O . TYR A 1 75 ? -13.051 0.487 8.532 1.00 80.25 75 TYR A O 1
ATOM 582 N N . VAL A 1 76 ? -15.226 0.004 8.328 1.00 57.19 76 VAL A N 1
ATOM 583 C CA . VAL A 1 76 ? -15.572 0.428 9.686 1.00 57.19 76 VAL A CA 1
ATOM 584 C C . VAL A 1 76 ? -15.707 -0.813 10.561 1.00 57.19 76 VAL A C 1
ATOM 586 O O . VAL A 1 76 ? -16.761 -1.444 10.568 1.00 57.19 76 VAL A O 1
ATOM 589 N N . ARG A 1 77 ? -14.612 -1.176 11.250 1.00 62.56 77 ARG A N 1
ATOM 590 C CA . ARG A 1 77 ? -14.534 -1.875 12.558 1.00 62.56 77 ARG A CA 1
ATOM 591 C C . ARG A 1 77 ? -13.233 -2.666 12.688 1.00 62.56 77 ARG A C 1
ATOM 593 O O . ARG A 1 77 ? -13.093 -3.746 12.116 1.00 62.56 77 ARG A O 1
ATOM 600 N N . ILE A 1 78 ? -12.341 -2.207 13.564 1.00 57.50 78 ILE A N 1
ATOM 601 C CA . ILE A 1 78 ? -11.342 -3.090 14.172 1.00 57.50 78 ILE A CA 1
ATOM 602 C C . ILE A 1 78 ? -11.990 -3.753 15.393 1.00 57.50 78 ILE A C 1
ATOM 604 O O . ILE A 1 78 ? -12.170 -3.128 16.434 1.00 57.50 78 ILE A O 1
ATOM 608 N N . SER A 1 79 ? -12.345 -5.033 15.290 1.00 57.25 79 SER A N 1
ATOM 609 C CA . SER A 1 79 ? -12.624 -5.854 16.474 1.00 57.25 79 SER A CA 1
ATOM 610 C C . SER A 1 79 ? -11.308 -6.459 16.963 1.00 57.25 79 SER A C 1
ATOM 612 O O . SER A 1 79 ? -10.829 -7.441 16.392 1.00 57.25 79 SER A O 1
ATOM 614 N N . ILE A 1 80 ? -10.700 -5.851 17.984 1.00 57.03 80 ILE A N 1
ATOM 615 C CA . ILE A 1 80 ? -9.498 -6.386 18.631 1.00 57.03 80 ILE A CA 1
ATOM 616 C C . ILE A 1 80 ? -9.934 -7.515 19.569 1.00 57.03 80 ILE A C 1
ATOM 618 O O . ILE A 1 80 ? -10.521 -7.267 20.619 1.00 57.03 80 ILE A O 1
ATOM 622 N N . TYR A 1 81 ? -9.635 -8.759 19.202 1.00 55.72 81 TYR A N 1
ATOM 623 C CA . TYR A 1 81 ? -9.731 -9.885 20.128 1.00 55.72 81 TYR A CA 1
ATOM 624 C C . TYR A 1 81 ? -8.449 -9.907 20.964 1.00 55.72 81 TYR A C 1
ATOM 626 O O . TYR A 1 81 ? -7.355 -10.082 20.424 1.00 55.72 81 TYR A O 1
ATOM 634 N N . ARG A 1 82 ? -8.561 -9.686 22.279 1.00 50.78 82 ARG A N 1
ATOM 635 C CA . ARG A 1 82 ? -7.441 -9.922 23.199 1.00 50.78 82 ARG A CA 1
ATOM 636 C C . ARG A 1 82 ? -7.212 -11.430 23.274 1.00 50.78 82 ARG A C 1
ATOM 638 O O . ARG A 1 82 ? -8.153 -12.172 23.534 1.00 50.78 82 ARG A O 1
ATOM 645 N N . ALA A 1 83 ? -5.982 -11.874 23.028 1.00 51.78 83 ALA A N 1
ATOM 646 C CA . ALA A 1 83 ? -5.596 -13.242 23.350 1.00 51.78 83 ALA A CA 1
ATOM 647 C C . ALA A 1 83 ? -5.619 -13.429 24.878 1.00 51.78 83 ALA A C 1
ATOM 649 O O . ALA A 1 83 ? -5.292 -12.494 25.615 1.00 51.78 83 ALA A O 1
ATOM 650 N N . GLU A 1 84 ? -6.013 -14.619 25.333 1.00 50.59 84 GLU A N 1
ATOM 651 C CA . GLU A 1 84 ? -6.061 -14.993 26.752 1.00 50.59 84 GLU A CA 1
ATOM 652 C C . GLU A 1 84 ? -4.706 -14.721 27.443 1.00 50.59 84 GLU A C 1
ATOM 654 O O . GLU A 1 84 ? -3.653 -15.086 26.887 1.00 50.59 84 GLU A O 1
ATOM 659 N N . PRO A 1 85 ? -4.693 -14.099 28.641 1.00 48.97 85 PRO A N 1
ATOM 660 C CA . PRO A 1 85 ? -3.465 -13.869 29.395 1.00 48.97 85 PRO A CA 1
ATOM 661 C C . PRO A 1 85 ? -2.749 -15.198 29.681 1.00 48.97 85 PRO A C 1
ATOM 663 O O . PRO A 1 85 ? -3.339 -16.110 30.249 1.00 48.97 85 PRO A O 1
ATOM 666 N N . GLY A 1 86 ? -1.472 -15.310 29.302 1.00 57.94 86 GLY A N 1
ATOM 667 C CA . GLY A 1 86 ? -0.643 -16.501 29.563 1.00 57.94 86 GLY A CA 1
ATOM 668 C C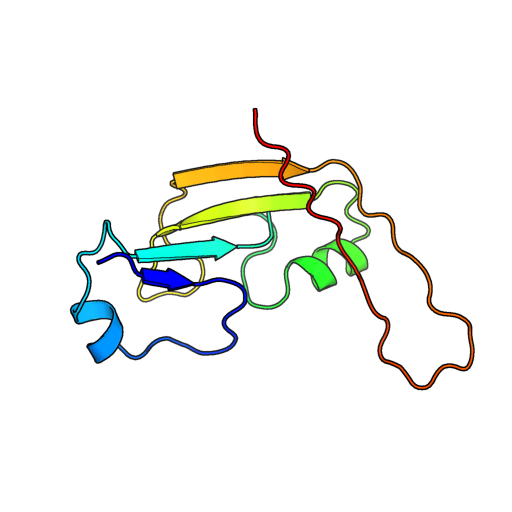 . GLY A 1 86 ? -0.326 -17.365 28.339 1.00 57.94 86 GLY A C 1
ATOM 669 O O . GLY A 1 86 ? 0.477 -18.290 28.439 1.00 57.94 86 GLY A O 1
ATOM 670 N N . SER A 1 87 ? -0.876 -17.049 27.165 1.00 53.78 87 SER A N 1
ATOM 671 C CA . SER A 1 87 ? -0.414 -17.658 25.916 1.00 53.78 87 SER A CA 1
ATOM 672 C C . SER A 1 87 ? 0.887 -16.987 25.448 1.00 53.78 87 SER A C 1
ATOM 674 O O . SER A 1 87 ? 0.939 -15.785 25.214 1.00 53.78 87 SER A O 1
ATOM 676 N N . SER A 1 88 ? 1.959 -17.761 25.265 1.00 48.25 88 SER A N 1
ATOM 677 C CA . SER A 1 88 ? 3.244 -17.328 24.675 1.00 48.25 88 SER A CA 1
ATOM 678 C C . SER A 1 88 ? 3.149 -16.936 23.187 1.00 48.25 88 SER A C 1
ATOM 680 O O . SER A 1 88 ? 4.158 -16.791 22.498 1.00 48.25 88 SER A O 1
ATOM 682 N N . HIS A 1 89 ? 1.931 -16.774 22.671 1.00 46.97 89 HIS A N 1
ATOM 683 C CA . HIS A 1 89 ? 1.653 -16.463 21.283 1.00 46.97 89 HIS A CA 1
ATOM 684 C C . HIS A 1 89 ? 1.563 -14.946 21.123 1.00 46.97 89 HIS A C 1
ATOM 686 O O . HIS A 1 89 ? 0.728 -14.292 21.743 1.00 46.97 89 HIS A O 1
ATOM 692 N N . CYS A 1 90 ? 2.430 -14.397 20.268 1.00 44.19 90 CYS A N 1
ATOM 693 C CA . CYS A 1 90 ? 2.352 -13.029 19.758 1.00 44.19 90 CYS A CA 1
ATOM 694 C C . CYS A 1 90 ? 0.884 -12.628 19.523 1.00 44.19 90 CYS A C 1
ATOM 696 O O . CYS A 1 90 ? 0.166 -13.366 18.843 1.00 44.19 90 CYS A O 1
ATOM 698 N N . CYS A 1 91 ? 0.444 -11.501 20.102 1.00 43.81 91 CYS A N 1
ATOM 699 C CA . CYS A 1 91 ? -0.920 -10.979 19.984 1.00 43.81 91 CYS A CA 1
ATOM 700 C C . CYS A 1 91 ? -1.419 -11.094 18.541 1.00 43.81 91 CYS A C 1
ATOM 702 O O . CYS A 1 91 ? -1.008 -10.341 17.656 1.00 43.81 91 CYS A O 1
ATOM 704 N N . ARG A 1 92 ? -2.300 -12.063 18.294 1.00 47.12 92 ARG A N 1
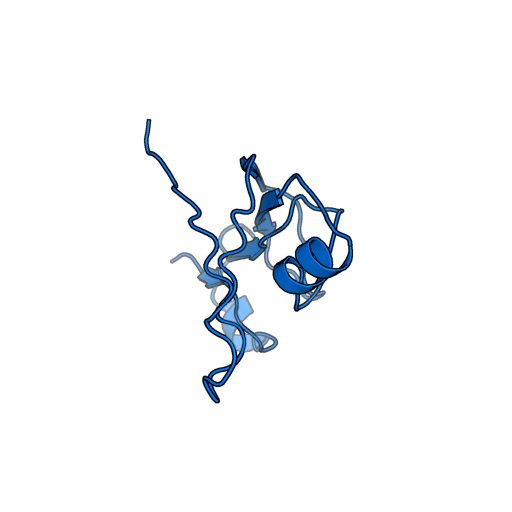ATOM 705 C CA . ARG A 1 92 ? -2.785 -12.359 16.953 1.00 47.12 92 ARG A CA 1
ATOM 706 C C . ARG A 1 92 ? -3.906 -11.388 16.614 1.00 47.12 92 ARG A C 1
ATOM 708 O O . ARG A 1 92 ? -5.082 -11.667 16.822 1.00 47.12 92 ARG A O 1
ATOM 715 N N . VAL A 1 93 ? -3.533 -10.237 16.074 1.00 48.62 93 VAL A N 1
ATOM 716 C CA . VAL A 1 93 ? -4.488 -9.295 15.493 1.00 48.62 93 VAL A CA 1
ATOM 717 C C . VAL A 1 93 ? -5.032 -9.911 14.205 1.00 48.62 93 VAL A C 1
ATOM 719 O O . VAL A 1 93 ? -4.327 -10.004 13.204 1.00 48.62 93 VAL A O 1
ATOM 722 N N . SER A 1 94 ? -6.288 -10.355 14.228 1.00 45.56 94 SER A N 1
ATOM 723 C CA . SER A 1 94 ? -7.002 -10.776 13.019 1.00 45.56 94 SER A CA 1
ATOM 724 C C . SER A 1 94 ? -7.942 -9.658 12.591 1.00 45.56 94 SER A C 1
ATOM 726 O O . SER A 1 94 ? -9.000 -9.474 13.190 1.00 45.56 94 SER A O 1
ATOM 728 N N . ILE A 1 95 ? -7.565 -8.915 11.552 1.00 49.66 95 ILE A N 1
ATOM 729 C CA . ILE A 1 95 ? -8.508 -8.036 10.861 1.00 49.66 95 ILE A CA 1
ATOM 730 C C . ILE A 1 95 ? -9.322 -8.922 9.923 1.00 49.66 95 ILE A C 1
ATOM 732 O O . ILE A 1 95 ? -8.790 -9.462 8.956 1.00 49.66 95 ILE A O 1
ATOM 736 N N . LYS A 1 96 ? -10.614 -9.094 10.21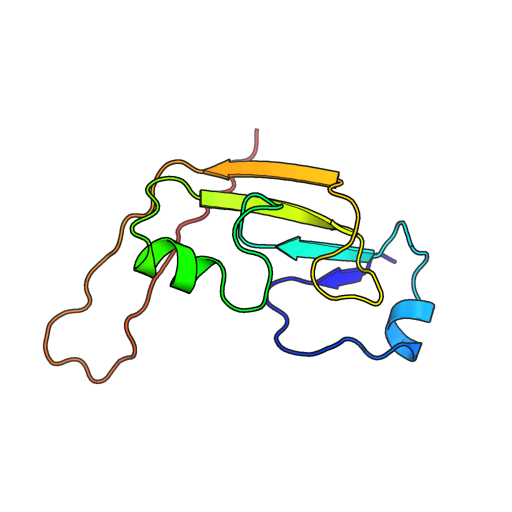1 1.00 44.31 96 LYS A N 1
ATOM 737 C CA . LYS A 1 96 ? -11.550 -9.649 9.230 1.00 44.31 96 LYS A CA 1
ATOM 738 C C . LYS A 1 96 ? -11.863 -8.561 8.205 1.00 44.31 96 LYS A C 1
ATOM 740 O O . LYS A 1 96 ? -12.875 -7.875 8.315 1.00 44.31 96 LYS A O 1
ATOM 745 N N . THR A 1 97 ? -10.999 -8.397 7.210 1.00 40.84 97 THR A N 1
ATOM 746 C CA . THR A 1 97 ? -11.350 -7.695 5.972 1.00 40.84 97 THR A CA 1
ATOM 747 C C . THR A 1 97 ? -12.335 -8.582 5.228 1.00 40.84 97 THR A C 1
ATOM 749 O O . THR A 1 97 ? -11.962 -9.478 4.474 1.00 40.84 97 THR A O 1
ATOM 752 N N . THR A 1 98 ? -13.620 -8.402 5.515 1.00 37.97 98 THR A N 1
ATOM 753 C CA . THR A 1 98 ? -14.665 -9.086 4.763 1.00 37.97 98 THR A CA 1
ATOM 754 C C . THR A 1 98 ? -14.852 -8.306 3.472 1.00 37.97 98 THR A C 1
ATOM 756 O O . THR A 1 98 ? -15.551 -7.298 3.451 1.00 37.97 98 THR A O 1
ATOM 759 N N . ILE A 1 99 ? -14.158 -8.730 2.417 1.00 32.25 99 ILE A N 1
ATOM 760 C CA . ILE A 1 99 ? -14.391 -8.244 1.058 1.00 32.25 99 ILE A CA 1
ATOM 761 C C . ILE A 1 99 ? -15.692 -8.915 0.606 1.00 32.25 99 ILE A C 1
ATOM 763 O O . ILE A 1 99 ? -15.665 -10.011 0.052 1.00 32.25 99 ILE A O 1
ATOM 767 N N . PHE A 1 100 ? -16.843 -8.327 0.939 1.00 28.38 100 PHE A N 1
ATOM 768 C CA . PHE A 1 100 ? -18.097 -8.766 0.337 1.00 28.38 100 PHE A CA 1
ATOM 769 C C . PHE A 1 100 ? -18.153 -8.225 -1.089 1.00 28.38 100 PHE A C 1
ATOM 771 O O . PHE A 1 100 ? -18.166 -7.017 -1.315 1.00 28.38 100 PHE A O 1
ATOM 778 N N . SER A 1 101 ? -18.147 -9.167 -2.031 1.00 28.06 101 SER A N 1
ATOM 779 C CA . SER A 1 101 ? -18.633 -8.989 -3.392 1.00 28.06 101 SER A CA 1
ATOM 780 C C . SER A 1 101 ? -20.008 -8.324 -3.373 1.00 28.06 101 SER A C 1
ATOM 782 O O . SER A 1 101 ? -20.883 -8.758 -2.616 1.00 28.06 101 SER A O 1
ATOM 784 N N . SER A 1 102 ? -20.191 -7.317 -4.226 1.00 32.84 102 SER A N 1
ATOM 785 C CA . SER A 1 102 ? -21.513 -7.083 -4.816 1.00 32.84 102 SER A CA 1
ATOM 786 C C . SER A 1 102 ? -21.771 -8.131 -5.891 1.00 32.84 102 SER A C 1
ATOM 788 O O . SER A 1 102 ? -20.777 -8.611 -6.487 1.00 32.84 102 SER A O 1
#

Organism: Calocera viscosa (strain TUFC12733) (NCBI:txid1330018)

Secondary structure (DSSP, 8-state):
--EEEES--SPPPHHHHTTS-GGGEEEEESS-TTTT-SS-HHHHHHHHT-S-EEEEEEE--SSTT-SPEEEEEEE------PPPTT--S-------------

pLDDT: mean 77.17, std 18.93, range [28.06, 94.44]

InterPro domains:
  IPR002376 Formyl transferase, N-terminal [PF00551] (2-74)
  IPR036477 Formyl transferase, N-terminal domain superfamily [SSF53328] (2-76)

Sequence (102 aa):
NLLVVASFGKILPPALLDRFAPNRRLNVHPSLLPHLRGPSPIQTAIYNGDTEIGVSIIGVEKKVDSGDIWAQEKYVRISIYRAEPGSSHCCRVSIKTTIFSS